Protein AF-A0A929NZW5-F1 (afdb_monomer_lite)

Structure (mmCIF, N/CA/C/O backbone):
data_AF-A0A929NZW5-F1
#
_entry.id   AF-A0A929NZW5-F1
#
loop_
_atom_site.group_PDB
_atom_site.id
_atom_site.type_symbol
_atom_site.label_atom_id
_atom_site.label_alt_id
_atom_site.label_comp_id
_atom_site.label_asym_id
_atom_site.label_entity_id
_atom_site.label_seq_id
_atom_site.pdbx_PDB_ins_code
_atom_site.Cartn_x
_atom_site.Cartn_y
_atom_site.Cartn_z
_atom_site.occupancy
_atom_site.B_iso_or_equiv
_atom_site.auth_seq_id
_atom_site.auth_comp_id
_atom_site.auth_asym_id
_atom_site.auth_atom_id
_atom_site.pdbx_PDB_model_num
ATOM 1 N N . MET A 1 1 ? 7.108 18.824 -21.934 1.00 35.28 1 MET A N 1
ATOM 2 C CA . MET A 1 1 ? 7.268 17.358 -21.932 1.00 35.28 1 MET A CA 1
ATOM 3 C C . MET A 1 1 ? 6.186 16.864 -21.001 1.00 35.28 1 MET A C 1
ATOM 5 O O . MET A 1 1 ? 6.108 17.395 -19.902 1.00 35.28 1 MET A O 1
ATOM 9 N N . LEU A 1 2 ? 5.234 16.103 -21.536 1.00 35.66 2 LEU A N 1
ATOM 10 C CA . LEU A 1 2 ? 3.964 15.790 -20.879 1.00 35.66 2 LEU A CA 1
ATOM 11 C C . LEU A 1 2 ? 4.253 15.133 -19.526 1.00 35.66 2 LEU A C 1
ATOM 13 O O . LEU A 1 2 ? 5.072 14.223 -19.468 1.00 35.66 2 LEU A O 1
ATOM 17 N N . ALA A 1 3 ? 3.644 15.655 -18.462 1.00 41.84 3 ALA A N 1
ATOM 18 C CA . ALA A 1 3 ? 3.586 14.976 -17.179 1.00 41.84 3 ALA A CA 1
ATOM 19 C C . ALA A 1 3 ? 2.801 13.684 -17.422 1.00 41.84 3 ALA A C 1
ATOM 21 O O . ALA A 1 3 ? 1.579 13.719 -17.553 1.00 41.84 3 ALA A O 1
ATOM 22 N N . GLU A 1 4 ? 3.507 12.582 -17.657 1.00 52.50 4 GLU A N 1
ATOM 23 C CA . GLU A 1 4 ? 2.882 11.268 -17.671 1.00 52.50 4 GLU A CA 1
ATOM 24 C C . GLU A 1 4 ? 2.383 11.030 -16.252 1.00 52.50 4 GLU A C 1
ATOM 26 O O . GLU A 1 4 ? 3.175 11.063 -15.310 1.00 52.50 4 GLU A O 1
ATOM 31 N N . ALA A 1 5 ? 1.064 10.880 -16.111 1.00 59.34 5 ALA A N 1
ATOM 32 C CA . ALA A 1 5 ? 0.459 10.443 -14.865 1.00 59.34 5 ALA A CA 1
ATOM 33 C C . ALA A 1 5 ? 1.221 9.202 -14.400 1.00 59.34 5 ALA A C 1
ATOM 35 O O . ALA A 1 5 ? 1.377 8.245 -15.169 1.00 59.34 5 ALA A O 1
ATOM 36 N N . GLY A 1 6 ? 1.789 9.262 -13.196 1.00 83.62 6 GLY A N 1
ATOM 37 C CA . GLY A 1 6 ? 2.665 8.203 -12.723 1.00 83.62 6 GLY A CA 1
ATOM 38 C C . GLY A 1 6 ? 1.869 6.911 -12.624 1.00 83.62 6 GLY A C 1
ATOM 39 O O . GLY A 1 6 ? 0.816 6.875 -11.996 1.00 83.62 6 GLY A O 1
ATOM 40 N N . VAL A 1 7 ? 2.342 5.836 -13.239 1.00 92.00 7 VAL A N 1
ATOM 41 C CA . VAL A 1 7 ? 1.719 4.529 -13.057 1.00 92.00 7 VAL A CA 1
ATOM 42 C C . VAL A 1 7 ? 2.611 3.671 -12.179 1.00 92.00 7 VAL A C 1
ATOM 44 O O . VAL A 1 7 ? 3.793 3.476 -12.465 1.00 92.00 7 VAL A O 1
ATOM 47 N N . LEU A 1 8 ? 2.029 3.141 -11.107 1.00 93.88 8 LEU A N 1
ATOM 48 C CA . LEU A 1 8 ? 2.655 2.149 -10.249 1.00 93.88 8 LEU A CA 1
ATOM 49 C C . LEU A 1 8 ? 2.097 0.760 -10.549 1.00 93.88 8 LEU A C 1
ATOM 51 O O . LEU A 1 8 ? 0.929 0.584 -10.870 1.00 93.88 8 LEU A O 1
ATOM 55 N N . ASN A 1 9 ? 2.924 -0.260 -10.385 1.00 95.38 9 ASN A N 1
ATOM 56 C CA . ASN A 1 9 ? 2.536 -1.654 -10.486 1.00 95.38 9 ASN A CA 1
ATOM 57 C C . ASN A 1 9 ? 2.833 -2.374 -9.177 1.00 95.38 9 ASN A C 1
ATOM 59 O O . ASN A 1 9 ? 3.911 -2.225 -8.604 1.00 95.38 9 ASN A O 1
ATOM 63 N N . ARG A 1 10 ? 1.899 -3.210 -8.723 1.00 96.00 10 ARG A N 1
ATOM 64 C CA . ARG A 1 10 ? 2.150 -4.155 -7.632 1.00 96.00 10 ARG A CA 1
ATOM 65 C C . ARG A 1 10 ? 3.123 -5.232 -8.077 1.00 96.00 10 ARG A C 1
ATOM 67 O O . ARG A 1 10 ? 2.961 -5.819 -9.149 1.00 96.00 10 ARG A O 1
ATOM 74 N N . HIS A 1 11 ? 4.071 -5.564 -7.209 1.00 94.75 11 HIS A N 1
ATOM 75 C CA . HIS A 1 11 ? 4.968 -6.685 -7.428 1.00 94.75 11 HIS A CA 1
ATOM 76 C C . HIS A 1 11 ? 4.161 -7.981 -7.631 1.00 94.75 11 HIS A C 1
ATOM 78 O O . HIS A 1 11 ? 3.304 -8.296 -6.801 1.00 94.75 11 HIS A O 1
ATOM 84 N N . PRO A 1 12 ? 4.408 -8.771 -8.697 1.00 92.38 12 PRO A N 1
ATOM 85 C CA . PRO A 1 12 ? 3.595 -9.950 -9.009 1.00 92.38 12 PRO A CA 1
ATOM 86 C C . PRO A 1 12 ? 3.562 -11.011 -7.903 1.00 92.38 12 PRO A C 1
ATOM 88 O O . PRO A 1 12 ? 2.585 -11.754 -7.794 1.00 92.38 12 PRO A O 1
ATOM 91 N N . ALA A 1 13 ? 4.630 -11.090 -7.103 1.00 93.81 13 ALA A N 1
ATOM 92 C CA . ALA A 1 13 ? 4.720 -12.001 -5.965 1.00 93.81 13 ALA A CA 1
ATOM 93 C C . ALA A 1 13 ? 4.051 -11.459 -4.693 1.00 93.81 13 ALA A C 1
ATOM 95 O O . ALA A 1 13 ? 3.773 -12.250 -3.793 1.00 93.81 13 ALA A O 1
ATOM 96 N N . SER A 1 14 ? 3.780 -10.151 -4.624 1.00 94.44 14 SER A N 1
ATOM 97 C CA . SER A 1 14 ? 3.191 -9.543 -3.438 1.00 94.44 14 SER A CA 1
ATOM 98 C C . SER A 1 14 ? 1.670 -9.643 -3.445 1.00 94.44 14 SER A C 1
ATOM 100 O O . SER A 1 14 ? 0.991 -9.369 -4.442 1.00 94.44 14 SER A O 1
ATOM 102 N N . ARG A 1 15 ? 1.110 -10.056 -2.310 1.00 96.12 15 ARG A N 1
ATOM 103 C CA . ARG A 1 15 ? -0.327 -10.258 -2.121 1.00 96.12 15 ARG A CA 1
ATOM 104 C C . ARG A 1 15 ? -0.902 -9.093 -1.343 1.00 96.12 15 ARG A C 1
ATOM 106 O O . ARG A 1 15 ? -0.598 -8.935 -0.171 1.00 96.12 15 ARG A O 1
ATOM 113 N N . PHE A 1 16 ? -1.757 -8.335 -2.017 1.00 97.25 16 PHE A N 1
ATOM 114 C CA . PHE A 1 16 ? -2.483 -7.208 -1.454 1.00 97.25 16 PHE A CA 1
ATOM 115 C C . PHE A 1 16 ? -3.936 -7.623 -1.247 1.00 97.25 16 PHE A C 1
ATOM 117 O O . PHE A 1 16 ? -4.575 -8.127 -2.178 1.00 97.25 16 PHE A O 1
ATOM 124 N N . ALA A 1 17 ? -4.444 -7.419 -0.042 1.00 97.44 17 ALA A N 1
ATOM 125 C CA . ALA A 1 17 ? -5.847 -7.586 0.306 1.00 97.44 17 ALA A CA 1
ATOM 126 C C . ALA A 1 17 ? -6.220 -6.538 1.351 1.00 97.44 17 ALA A C 1
ATOM 128 O O . ALA A 1 17 ? -5.357 -6.086 2.087 1.00 97.44 17 ALA A O 1
ATOM 129 N N . PHE A 1 18 ? -7.492 -6.175 1.461 1.00 98.00 18 PHE A N 1
ATOM 130 C CA . PHE A 1 18 ? -7.941 -5.303 2.541 1.00 98.00 18 PHE A CA 1
ATOM 131 C C . PHE A 1 18 ? -9.252 -5.805 3.132 1.00 98.00 18 PHE A C 1
ATOM 133 O O . PHE A 1 18 ? -10.041 -6.471 2.455 1.00 98.00 18 PHE A O 1
ATOM 140 N N . ALA A 1 19 ? -9.483 -5.466 4.393 1.00 97.25 19 ALA A N 1
ATOM 141 C CA . ALA A 1 19 ? -10.739 -5.684 5.086 1.00 97.25 19 ALA A CA 1
ATOM 142 C C . ALA A 1 19 ? -11.183 -4.371 5.729 1.00 97.25 19 ALA A C 1
ATOM 144 O O . ALA A 1 19 ? -10.396 -3.688 6.376 1.00 97.25 19 ALA A O 1
ATOM 145 N N . LYS A 1 20 ? -12.459 -4.031 5.560 1.00 96.75 20 LYS A N 1
ATOM 146 C CA . LYS A 1 20 ? -13.077 -2.862 6.183 1.00 96.75 20 LYS A CA 1
ATOM 147 C C . LYS A 1 20 ? -14.140 -3.322 7.168 1.00 96.75 20 LYS A C 1
ATOM 149 O O . LYS A 1 20 ? -15.016 -4.103 6.793 1.00 96.75 20 LYS A O 1
ATOM 154 N N . ASN A 1 21 ? -14.080 -2.818 8.395 1.00 93.38 21 ASN A N 1
ATOM 155 C CA . ASN A 1 21 ? -15.144 -2.961 9.384 1.00 93.38 21 ASN A CA 1
ATOM 156 C C . ASN A 1 21 ? -15.745 -1.574 9.710 1.00 93.38 21 ASN A C 1
ATOM 158 O O . ASN A 1 21 ? -15.557 -0.617 8.956 1.00 93.38 21 ASN A O 1
ATOM 162 N N . SER A 1 22 ? -16.558 -1.478 10.764 1.00 92.88 22 SER A N 1
ATOM 163 C CA . SER A 1 22 ? -17.209 -0.224 11.169 1.00 92.88 22 SER A CA 1
ATOM 164 C C . SER A 1 22 ? -16.267 0.801 11.804 1.00 92.88 22 SER A C 1
ATOM 166 O O . SER A 1 22 ? -16.625 1.973 11.857 1.00 92.88 22 SER A O 1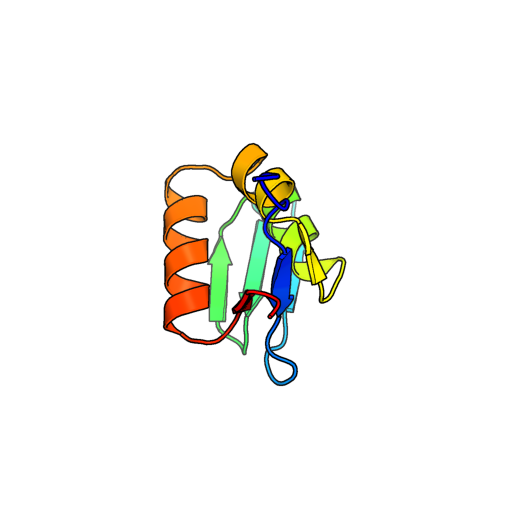
ATOM 168 N N . GLU A 1 23 ? -15.114 0.366 12.305 1.00 92.12 23 GLU A N 1
ATOM 169 C CA . GLU A 1 23 ? -14.167 1.172 13.080 1.00 92.12 23 GLU A CA 1
ATOM 170 C C . GLU A 1 23 ? -12.942 1.558 12.246 1.00 92.12 23 GLU A C 1
ATOM 172 O O . GLU A 1 23 ? -12.565 2.725 12.236 1.00 92.12 23 GLU A O 1
ATOM 177 N N . ASN A 1 24 ? -12.367 0.612 11.498 1.00 95.69 24 ASN A N 1
ATOM 178 C CA . ASN A 1 24 ? -11.155 0.827 10.715 1.00 95.69 24 ASN A CA 1
ATOM 179 C C . ASN A 1 24 ? -11.111 0.020 9.404 1.00 95.69 24 ASN A C 1
ATOM 181 O O . ASN A 1 24 ? -11.976 -0.811 9.092 1.00 95.69 24 ASN A O 1
ATOM 185 N N . THR A 1 25 ? -10.092 0.316 8.592 1.00 98.12 25 THR A N 1
ATOM 186 C CA . THR A 1 25 ? -9.722 -0.481 7.418 1.00 98.12 25 THR A CA 1
ATOM 187 C C . THR A 1 25 ? -8.297 -0.984 7.585 1.00 98.12 25 THR A C 1
ATOM 189 O O . THR A 1 25 ? -7.384 -0.201 7.819 1.00 98.12 25 THR A O 1
ATOM 192 N N . LEU A 1 26 ? -8.121 -2.295 7.438 1.00 98.00 26 LEU A N 1
ATOM 193 C CA . LEU A 1 26 ? -6.821 -2.951 7.469 1.00 98.00 26 LEU A CA 1
ATOM 194 C C . LEU A 1 26 ? -6.429 -3.374 6.058 1.00 98.00 26 LEU A C 1
ATOM 196 O O . LEU A 1 26 ? -7.193 -4.057 5.366 1.00 98.00 26 LEU A O 1
ATOM 200 N N . LEU A 1 27 ? -5.233 -2.981 5.645 1.00 98.25 27 LEU A N 1
ATOM 201 C CA . LEU A 1 27 ? -4.562 -3.432 4.438 1.00 98.25 27 LEU A CA 1
ATOM 202 C C . LEU A 1 27 ? -3.543 -4.504 4.816 1.00 98.25 27 LEU A C 1
ATOM 204 O O . LEU A 1 27 ? -2.745 -4.315 5.722 1.00 98.25 27 LEU A O 1
ATOM 208 N N . PHE A 1 28 ? -3.556 -5.613 4.091 1.00 97.94 28 PHE A N 1
ATOM 209 C CA . PHE A 1 28 ? -2.640 -6.729 4.263 1.00 97.94 28 PHE A CA 1
ATOM 210 C C . PHE A 1 28 ? -1.713 -6.823 3.056 1.00 97.94 28 PHE A C 1
ATOM 212 O O . PHE A 1 28 ? -2.192 -6.971 1.924 1.00 97.94 28 PHE A O 1
ATOM 219 N N . ILE A 1 29 ? -0.401 -6.786 3.294 1.00 97.56 29 ILE A N 1
ATOM 220 C CA . ILE A 1 29 ? 0.624 -6.967 2.260 1.00 97.56 29 ILE A CA 1
ATOM 221 C C . ILE A 1 29 ? 1.592 -8.046 2.723 1.00 97.56 29 ILE A C 1
ATOM 223 O O . ILE A 1 29 ? 2.285 -7.898 3.721 1.00 97.56 29 ILE A O 1
ATOM 227 N N . ASP A 1 30 ? 1.621 -9.166 2.003 1.00 95.81 30 ASP A N 1
ATOM 228 C CA . ASP A 1 30 ? 2.518 -10.300 2.284 1.00 95.81 30 ASP A CA 1
ATOM 229 C C . ASP A 1 30 ? 2.432 -10.875 3.712 1.00 95.81 30 ASP A C 1
ATOM 231 O O . ASP A 1 30 ? 3.325 -11.594 4.152 1.00 95.81 30 ASP A O 1
ATOM 235 N N . GLY A 1 31 ? 1.307 -10.644 4.395 1.00 93.00 31 GLY A N 1
ATOM 236 C CA . GLY A 1 31 ? 1.029 -11.147 5.742 1.00 93.00 31 GLY A CA 1
ATOM 237 C C . GLY A 1 31 ? 1.208 -10.115 6.856 1.00 93.00 31 GLY A C 1
ATOM 238 O O . GLY A 1 31 ? 0.836 -10.420 7.984 1.00 93.00 31 GLY A O 1
ATOM 239 N N . GLU A 1 32 ? 1.719 -8.923 6.547 1.00 96.12 32 GLU A N 1
ATOM 240 C CA . GLU A 1 32 ? 1.736 -7.773 7.458 1.00 96.12 32 GLU A CA 1
ATOM 241 C C . GLU A 1 32 ? 0.447 -6.961 7.306 1.00 96.12 32 GLU A C 1
ATOM 243 O O . GLU A 1 32 ? -0.083 -6.869 6.195 1.00 96.12 32 GLU A O 1
ATOM 248 N N . ASP A 1 33 ? -0.062 -6.403 8.407 1.00 96.19 33 ASP A N 1
ATOM 249 C CA . ASP A 1 33 ? -1.261 -5.570 8.447 1.00 96.19 33 ASP A CA 1
ATOM 250 C C . ASP A 1 33 ? -0.955 -4.106 8.780 1.00 96.19 33 ASP A C 1
ATOM 252 O O . ASP A 1 33 ? -0.124 -3.798 9.633 1.00 96.19 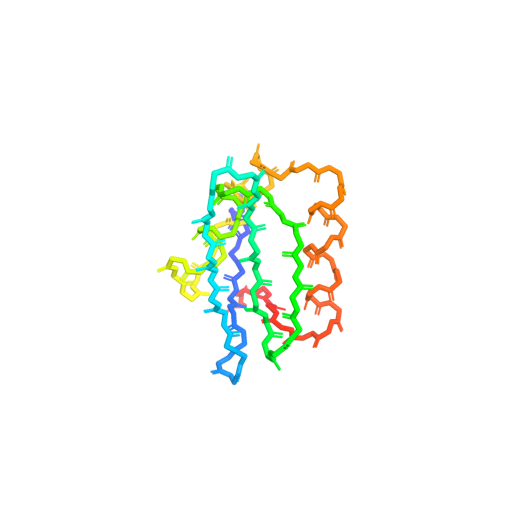33 ASP A O 1
ATOM 256 N N . TYR A 1 34 ? -1.655 -3.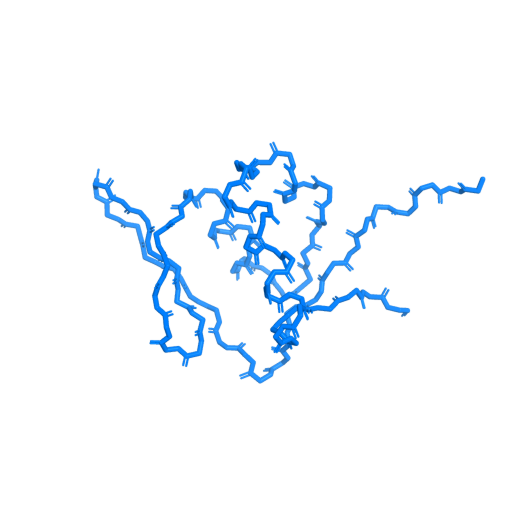205 8.094 1.00 96.88 34 TYR A N 1
ATOM 257 C CA . TYR A 1 34 ? -1.519 -1.758 8.228 1.00 96.88 34 TYR A CA 1
ATOM 258 C C . TYR A 1 34 ? -2.908 -1.131 8.309 1.00 96.88 34 TYR A C 1
ATOM 260 O O . TYR A 1 34 ? -3.780 -1.440 7.492 1.00 96.88 34 TYR A O 1
ATOM 268 N N . GLU A 1 35 ? -3.125 -0.245 9.277 1.00 97.44 35 GLU A N 1
ATOM 269 C CA . GLU A 1 35 ? -4.346 0.556 9.338 1.00 97.44 35 GLU A CA 1
ATOM 270 C C . GLU A 1 35 ? -4.222 1.747 8.389 1.00 97.44 35 GLU A C 1
ATOM 272 O O . GLU A 1 35 ? -3.263 2.508 8.471 1.00 97.44 35 GLU A O 1
ATOM 277 N N . VAL A 1 36 ? -5.171 1.871 7.463 1.00 97.88 36 VAL A N 1
ATOM 278 C CA . VAL A 1 36 ? -5.159 2.881 6.395 1.00 97.88 36 VAL A CA 1
ATOM 279 C C . VAL A 1 36 ? -6.579 3.355 6.084 1.00 97.88 36 VAL A C 1
ATOM 281 O O . VAL A 1 36 ? -7.577 2.754 6.497 1.00 97.88 36 VAL A O 1
ATOM 284 N N . GLY A 1 37 ? -6.694 4.407 5.285 1.00 97.81 37 GLY A N 1
ATOM 285 C CA . GLY A 1 37 ? -7.932 4.881 4.699 1.00 97.81 37 GLY A CA 1
ATOM 286 C C . GLY A 1 37 ? -8.590 3.847 3.780 1.00 97.81 37 GLY A C 1
ATOM 287 O O . GLY A 1 37 ? -7.960 3.097 3.030 1.00 97.81 37 GLY A O 1
ATOM 288 N N . ALA A 1 38 ? -9.924 3.821 3.801 1.00 97.50 38 ALA A N 1
ATOM 289 C CA . ALA A 1 38 ? -10.700 2.847 3.036 1.00 97.50 38 ALA A CA 1
ATOM 290 C C . ALA A 1 38 ? -10.525 2.981 1.515 1.00 97.50 38 ALA A C 1
ATOM 292 O O . ALA A 1 38 ? -10.442 1.972 0.810 1.00 97.50 38 ALA A O 1
ATOM 293 N N . GLU A 1 39 ? -10.506 4.212 0.996 1.00 97.25 39 GLU A N 1
ATOM 294 C CA . GLU A 1 39 ? -10.331 4.439 -0.441 1.00 97.25 39 GLU A CA 1
ATOM 295 C C . GLU A 1 39 ? -8.886 4.182 -0.875 1.00 97.25 39 GLU A C 1
ATOM 297 O O . GLU A 1 39 ? -8.687 3.607 -1.945 1.00 97.25 39 GLU A O 1
ATOM 302 N N . PHE A 1 40 ? -7.904 4.472 -0.018 1.00 97.75 40 PHE A N 1
ATOM 303 C CA . PHE A 1 40 ? -6.497 4.156 -0.249 1.00 97.75 40 PHE A CA 1
ATOM 304 C C . PHE A 1 40 ? -6.261 2.641 -0.365 1.00 97.75 40 PHE A C 1
ATOM 306 O O . PHE A 1 40 ? -5.770 2.152 -1.388 1.00 97.75 40 PHE A O 1
ATOM 313 N N . ALA A 1 41 ? -6.722 1.858 0.621 1.00 97.94 41 ALA A N 1
ATOM 314 C CA . ALA A 1 41 ? -6.611 0.395 0.603 1.00 97.94 41 ALA A CA 1
ATOM 315 C C . ALA A 1 41 ? -7.260 -0.221 -0.645 1.00 97.94 41 ALA A C 1
ATOM 317 O O . ALA A 1 41 ? -6.727 -1.132 -1.290 1.00 97.94 41 ALA A O 1
ATOM 318 N N . LYS A 1 42 ? -8.434 0.304 -1.001 1.00 97.19 42 LYS A N 1
ATOM 319 C CA . LYS A 1 42 ? -9.187 -0.112 -2.177 1.00 97.19 42 LYS A CA 1
ATOM 320 C C . LYS A 1 42 ? -8.453 0.243 -3.464 1.00 97.19 42 LYS A C 1
ATOM 322 O O . LYS A 1 42 ? -8.401 -0.615 -4.341 1.00 97.19 42 LYS A O 1
ATOM 327 N N . ALA A 1 43 ? -7.880 1.441 -3.590 1.00 96.44 43 ALA A N 1
ATOM 328 C CA . ALA A 1 43 ? -7.101 1.848 -4.758 1.00 96.44 43 ALA A CA 1
ATOM 329 C C . ALA A 1 43 ? -5.902 0.913 -4.984 1.00 96.44 43 ALA A C 1
ATOM 331 O O . ALA A 1 43 ? -5.761 0.369 -6.081 1.00 96.44 43 ALA A O 1
ATOM 332 N N . LEU A 1 44 ? -5.135 0.611 -3.929 1.00 96.25 44 LEU A N 1
ATOM 333 C CA . LEU A 1 44 ? -4.007 -0.328 -3.991 1.00 96.25 44 LEU A CA 1
ATOM 334 C C . LEU A 1 44 ? -4.425 -1.755 -4.386 1.00 96.25 44 LEU A C 1
ATOM 336 O O . LEU A 1 44 ? -3.712 -2.441 -5.121 1.00 96.25 44 LEU A O 1
ATOM 340 N N . CYS A 1 45 ? -5.578 -2.234 -3.910 1.00 96.19 45 CYS A N 1
ATOM 341 C CA . CYS A 1 45 ? -6.000 -3.620 -4.135 1.00 96.19 45 CYS A CA 1
ATOM 342 C C . CYS A 1 45 ? -6.786 -3.837 -5.436 1.00 96.19 45 CYS A C 1
ATOM 344 O O . CYS A 1 45 ? -6.770 -4.946 -5.980 1.00 96.19 45 CYS A O 1
ATOM 346 N N . ARG A 1 46 ? -7.498 -2.814 -5.931 1.00 94.44 46 ARG A N 1
ATOM 347 C CA . ARG A 1 46 ? -8.488 -2.945 -7.018 1.00 94.44 46 ARG A CA 1
ATOM 348 C C . ARG A 1 46 ? -7.885 -3.483 -8.308 1.00 94.44 46 ARG A C 1
ATOM 350 O O . ARG A 1 46 ? -8.508 -4.306 -8.976 1.00 94.44 46 ARG A O 1
ATOM 357 N N . GLN A 1 47 ? -6.701 -3.003 -8.669 1.00 92.25 47 GLN A N 1
ATOM 358 C CA . GLN A 1 47 ? -5.982 -3.403 -9.874 1.00 92.25 47 GLN A CA 1
ATOM 359 C C . GLN A 1 47 ? -4.510 -3.658 -9.541 1.00 92.25 47 GLN A C 1
ATOM 361 O O . GLN A 1 47 ? -4.060 -3.420 -8.421 1.00 92.25 47 GLN A O 1
ATOM 366 N N . ARG A 1 48 ? -3.772 -4.295 -10.456 1.00 91.62 48 ARG A N 1
ATOM 367 C CA . ARG A 1 48 ? -2.313 -4.450 -10.300 1.00 91.62 48 ARG A CA 1
ATOM 368 C C . ARG A 1 48 ? -1.579 -3.173 -10.679 1.00 91.62 48 ARG A C 1
ATOM 370 O O . ARG A 1 48 ? -0.614 -2.834 -10.009 1.00 91.62 48 ARG A O 1
ATOM 377 N N . GLN A 1 49 ? -2.068 -2.515 -11.721 1.00 94.56 49 GLN A N 1
ATOM 378 C CA . GLN A 1 49 ? -1.670 -1.185 -12.135 1.00 94.56 49 GLN A CA 1
ATOM 379 C C . GLN A 1 49 ? -2.458 -0.171 -11.299 1.00 94.56 49 GLN A C 1
ATOM 381 O O . GLN A 1 49 ? -3.658 -0.351 -11.081 1.00 94.56 49 GLN A O 1
ATOM 386 N N . ILE A 1 50 ? -1.775 0.834 -10.782 1.00 94.50 50 ILE A N 1
ATOM 387 C CA . ILE A 1 50 ? -2.283 1.828 -9.849 1.00 94.50 50 ILE A CA 1
ATOM 388 C C . ILE A 1 50 ? -1.947 3.195 -10.437 1.00 94.50 50 ILE A C 1
ATOM 390 O O . ILE A 1 50 ? -0.798 3.459 -10.785 1.00 94.50 50 ILE A O 1
ATOM 394 N N . 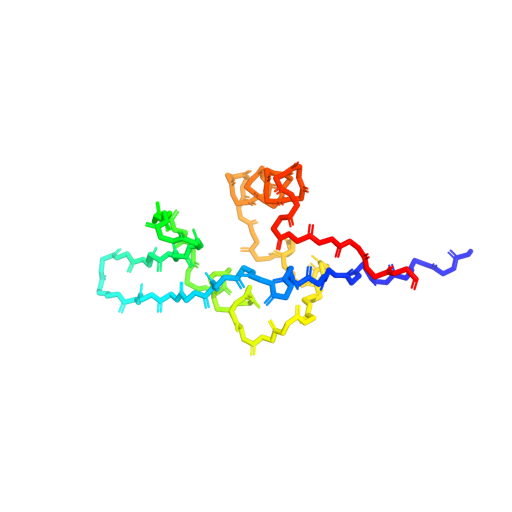ASP A 1 51 ? -2.957 4.046 -10.546 1.00 93.81 51 ASP A N 1
ATOM 395 C CA . ASP A 1 51 ? -2.794 5.453 -10.901 1.00 93.81 51 ASP A CA 1
ATOM 396 C C . ASP A 1 51 ? -2.199 6.195 -9.694 1.00 93.81 51 ASP A C 1
ATOM 398 O O . ASP A 1 51 ? -2.830 6.254 -8.636 1.00 93.81 51 ASP A O 1
ATOM 402 N N . LEU A 1 52 ? -0.959 6.679 -9.818 1.00 93.44 52 LEU A N 1
ATOM 403 C CA . LEU A 1 52 ? -0.242 7.345 -8.731 1.00 93.44 52 LEU A CA 1
ATOM 404 C C . LEU A 1 52 ? -0.872 8.687 -8.384 1.00 93.44 52 LEU A C 1
ATOM 406 O O . LEU A 1 52 ? -0.958 9.007 -7.204 1.00 93.44 52 LEU A O 1
ATOM 410 N N . ASP A 1 53 ? -1.312 9.454 -9.378 1.00 93.25 53 ASP A N 1
ATOM 411 C CA . ASP A 1 53 ? -1.874 10.781 -9.136 1.00 93.25 53 ASP A CA 1
ATOM 412 C C . ASP A 1 53 ? -3.180 10.635 -8.351 1.00 93.25 53 ASP A C 1
ATOM 414 O O . ASP A 1 53 ? -3.352 11.254 -7.300 1.00 93.25 53 ASP A O 1
ATOM 418 N N . ALA A 1 54 ? -4.046 9.710 -8.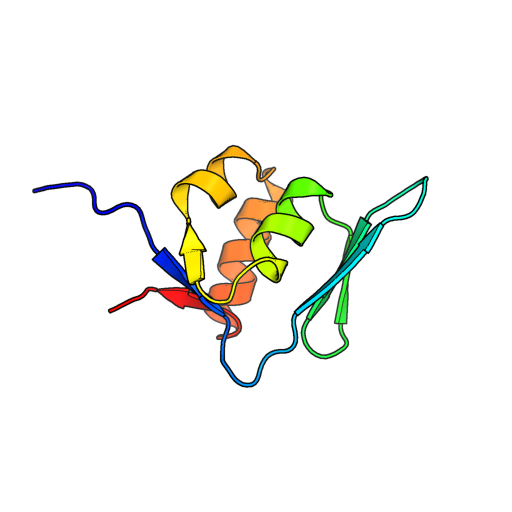778 1.00 93.50 54 ALA A N 1
ATOM 419 C CA . ALA A 1 54 ? -5.276 9.396 -8.057 1.00 93.50 54 ALA A CA 1
ATOM 420 C C . ALA A 1 54 ? -5.019 8.805 -6.658 1.00 93.50 54 ALA A C 1
ATOM 422 O O . ALA A 1 54 ? -5.817 9.024 -5.748 1.00 93.50 54 ALA A O 1
ATOM 423 N N . LEU A 1 55 ? -3.933 8.041 -6.476 1.00 95.25 55 LEU A N 1
ATOM 424 C CA . LEU A 1 55 ? -3.550 7.499 -5.171 1.00 95.25 55 LEU A CA 1
ATOM 425 C C . LEU A 1 55 ? -3.047 8.602 -4.226 1.00 95.25 55 LEU A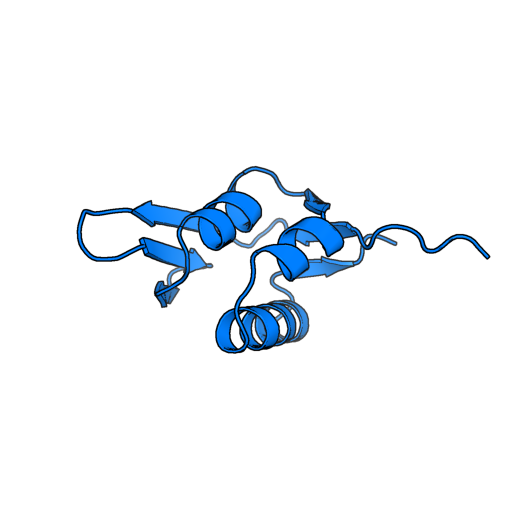 C 1
ATOM 427 O O . LEU A 1 55 ? -3.422 8.601 -3.059 1.00 95.25 55 LEU A O 1
ATOM 431 N N . ILE A 1 56 ? -2.238 9.541 -4.725 1.00 94.81 56 ILE A N 1
ATOM 432 C CA . ILE A 1 56 ? -1.724 10.687 -3.962 1.00 94.81 56 ILE A CA 1
ATOM 433 C C . ILE A 1 56 ? -2.864 11.623 -3.552 1.00 94.81 56 ILE A C 1
ATOM 435 O O . ILE A 1 56 ? -2.869 12.109 -2.428 1.00 94.81 56 ILE A O 1
ATOM 439 N N . GLU A 1 57 ? -3.843 11.865 -4.429 1.00 95.88 57 GLU A N 1
ATOM 440 C CA . GLU A 1 57 ? -4.978 12.753 -4.133 1.00 95.88 57 GLU A CA 1
ATOM 441 C C . GLU A 1 57 ? -5.835 12.286 -2.947 1.00 95.88 57 GLU A C 1
ATOM 443 O O . GLU A 1 57 ? -6.464 13.112 -2.282 1.00 95.88 57 GLU A O 1
ATOM 448 N N . ILE A 1 58 ? -5.892 10.975 -2.700 1.00 96.62 58 ILE A N 1
ATOM 449 C CA . ILE A 1 58 ? -6.695 10.384 -1.620 1.00 96.62 58 ILE A CA 1
ATOM 450 C C . ILE A 1 58 ? -5.875 10.011 -0.384 1.00 96.62 58 ILE A C 1
ATOM 452 O O . ILE A 1 58 ? -6.485 9.629 0.614 1.00 96.62 58 ILE A O 1
ATOM 456 N N . ALA A 1 59 ? -4.545 10.073 -0.472 1.00 97.19 59 ALA A N 1
ATOM 457 C CA . ALA A 1 59 ? -3.640 9.691 0.600 1.00 97.19 59 ALA A CA 1
ATOM 458 C C . ALA A 1 59 ? -3.475 10.823 1.623 1.00 97.19 59 ALA A C 1
ATOM 460 O O . ALA A 1 59 ? -3.366 11.995 1.251 1.00 97.19 59 ALA A O 1
ATOM 461 N N . ASP A 1 60 ? -3.416 10.475 2.905 1.00 97.44 60 ASP A N 1
ATOM 462 C CA . ASP A 1 60 ? -2.902 11.375 3.941 1.00 97.44 60 ASP A CA 1
ATOM 463 C C . ASP A 1 60 ? -1.361 11.346 4.041 1.00 97.44 60 ASP A C 1
ATOM 465 O O . ASP A 1 60 ? -0.682 10.640 3.294 1.00 97.44 60 ASP A O 1
ATOM 469 N N . ASP A 1 61 ? -0.785 12.147 4.944 1.00 97.38 61 ASP A N 1
ATOM 470 C CA . ASP A 1 61 ? 0.674 12.262 5.091 1.00 97.38 61 ASP A CA 1
ATOM 471 C C . ASP A 1 61 ? 1.345 10.925 5.476 1.00 97.38 61 ASP A C 1
ATOM 473 O O . ASP A 1 61 ? 2.448 10.632 4.999 1.00 97.38 61 ASP A O 1
ATOM 477 N N . ASP A 1 62 ? 0.681 10.100 6.294 1.00 97.44 62 ASP A N 1
ATOM 478 C CA . ASP A 1 62 ? 1.194 8.791 6.712 1.00 97.44 62 ASP A CA 1
ATOM 479 C C . ASP A 1 62 ? 1.116 7.793 5.544 1.00 97.44 62 ASP A C 1
ATOM 481 O O . ASP A 1 62 ? 2.061 7.045 5.280 1.00 97.44 62 ASP A O 1
ATOM 485 N N . GLU A 1 63 ? 0.031 7.828 4.773 1.00 98.12 63 GLU A N 1
ATOM 486 C CA . GLU A 1 63 ? -0.156 7.012 3.574 1.00 98.12 63 GLU A CA 1
ATOM 487 C C . GLU A 1 63 ? 0.813 7.392 2.447 1.00 98.12 63 GLU A C 1
ATOM 489 O O . GLU A 1 63 ? 1.338 6.510 1.762 1.00 98.12 63 GLU A O 1
ATOM 494 N N . LEU A 1 64 ? 1.121 8.679 2.269 1.00 97.31 64 LEU A N 1
ATOM 495 C CA . LEU A 1 64 ? 2.142 9.137 1.321 1.00 97.31 64 LEU A CA 1
ATOM 496 C C . LEU A 1 64 ? 3.524 8.586 1.681 1.00 97.31 64 LEU A C 1
ATOM 498 O O . LEU A 1 64 ? 4.247 8.087 0.811 1.00 97.31 64 LEU A O 1
ATOM 502 N N . GLN A 1 65 ? 3.879 8.630 2.966 1.00 97.50 65 GLN A N 1
ATOM 503 C CA . GLN A 1 65 ? 5.112 8.028 3.459 1.00 97.50 65 GLN A CA 1
ATOM 504 C C . GLN A 1 65 ? 5.102 6.506 3.256 1.00 97.50 65 GLN A C 1
ATOM 506 O O . GLN A 1 65 ? 6.100 5.926 2.816 1.00 97.50 65 GLN A O 1
ATOM 511 N N . PHE A 1 66 ? 3.958 5.863 3.470 1.00 97.75 66 PHE A N 1
ATOM 512 C CA . PHE A 1 66 ? 3.794 4.433 3.261 1.00 97.75 66 PHE A CA 1
ATOM 513 C C . PHE A 1 66 ? 3.959 4.016 1.787 1.00 97.75 66 PHE A C 1
ATOM 515 O O . PHE A 1 66 ? 4.593 2.998 1.510 1.00 97.75 66 PHE A O 1
ATOM 522 N N . ILE A 1 67 ? 3.501 4.811 0.809 1.00 96.75 67 ILE A N 1
ATOM 523 C CA . ILE A 1 67 ? 3.783 4.558 -0.623 1.00 96.75 67 ILE A CA 1
ATOM 524 C C . ILE A 1 67 ? 5.299 4.485 -0.869 1.00 96.75 67 ILE A C 1
ATOM 526 O O . ILE A 1 67 ? 5.778 3.580 -1.561 1.00 96.75 67 ILE A O 1
ATOM 530 N N . ILE A 1 68 ? 6.064 5.420 -0.296 1.00 96.44 68 ILE A N 1
ATOM 531 C CA . ILE A 1 68 ? 7.528 5.462 -0.431 1.00 96.44 68 ILE A CA 1
ATOM 532 C C . ILE A 1 68 ? 8.155 4.206 0.187 1.00 96.44 68 ILE A C 1
ATOM 534 O O . ILE A 1 68 ? 9.073 3.617 -0.389 1.00 96.44 68 ILE A O 1
ATOM 538 N N . GLU A 1 69 ? 7.652 3.758 1.335 1.00 97.25 69 GLU A N 1
ATOM 539 C CA . GLU A 1 69 ? 8.106 2.529 1.988 1.00 97.25 69 GLU A CA 1
ATOM 540 C C . GLU A 1 69 ? 7.830 1.288 1.139 1.00 97.25 69 GLU A C 1
ATOM 542 O O . GLU A 1 69 ? 8.741 0.488 0.916 1.00 97.25 69 GLU A O 1
ATOM 547 N N . LEU A 1 70 ? 6.621 1.155 0.591 1.00 96.75 70 LEU A N 1
ATOM 548 C CA . LEU A 1 70 ? 6.264 0.056 -0.305 1.00 96.75 70 LEU A CA 1
ATOM 549 C C . LEU A 1 70 ? 7.149 0.019 -1.553 1.00 96.75 70 LEU A C 1
ATOM 551 O O . LEU A 1 70 ? 7.546 -1.065 -1.995 1.00 96.75 70 LEU A O 1
ATOM 555 N N . TYR A 1 71 ? 7.477 1.185 -2.111 1.00 96.00 71 TYR A N 1
ATOM 556 C CA . TYR A 1 71 ? 8.409 1.295 -3.229 1.00 96.00 71 TYR A CA 1
ATOM 557 C C . TYR A 1 71 ? 9.817 0.836 -2.829 1.00 96.00 71 TYR A C 1
ATOM 559 O O . TYR A 1 71 ? 10.404 -0.024 -3.487 1.00 96.00 71 TYR A O 1
ATOM 567 N N . ASN A 1 72 ? 10.339 1.336 -1.705 1.00 95.38 72 ASN A N 1
ATOM 568 C CA . ASN A 1 72 ? 11.666 0.973 -1.199 1.00 95.38 72 ASN A CA 1
ATOM 569 C C . ASN A 1 72 ? 11.785 -0.520 -0.855 1.00 95.38 72 ASN A C 1
ATOM 571 O O . ASN A 1 72 ? 12.853 -1.111 -1.006 1.00 95.38 72 ASN A O 1
ATOM 575 N N . GLN A 1 73 ? 10.690 -1.144 -0.421 1.00 95.56 73 GLN A N 1
ATOM 576 C CA . GLN A 1 73 ? 10.607 -2.580 -0.152 1.00 95.56 73 GLN A CA 1
ATOM 577 C C . GLN A 1 73 ? 10.382 -3.430 -1.415 1.00 95.56 73 GLN A C 1
ATOM 579 O O . GLN A 1 73 ? 10.318 -4.659 -1.327 1.00 95.56 73 GLN A O 1
ATOM 584 N N . GLY A 1 74 ? 10.230 -2.808 -2.587 1.00 95.19 74 GLY A N 1
ATOM 585 C CA . GLY A 1 74 ? 9.977 -3.498 -3.851 1.00 95.19 74 GLY A CA 1
ATOM 586 C C . GLY A 1 74 ? 8.591 -4.143 -3.941 1.00 95.19 74 GLY A C 1
ATOM 587 O O . GLY A 1 74 ? 8.393 -5.052 -4.747 1.00 95.19 74 GLY A O 1
ATOM 588 N N . LYS A 1 75 ? 7.628 -3.705 -3.118 1.00 96.50 75 LYS A N 1
ATOM 589 C CA . LYS A 1 75 ? 6.231 -4.177 -3.150 1.00 96.50 75 LYS A CA 1
ATOM 590 C C . LYS A 1 75 ? 5.442 -3.537 -4.287 1.00 96.50 75 LYS A C 1
ATOM 592 O O . LYS A 1 75 ? 4.509 -4.152 -4.808 1.00 96.50 75 LYS A O 1
ATOM 597 N N . ILE A 1 76 ? 5.823 -2.323 -4.672 1.00 95.94 76 ILE A N 1
ATOM 598 C CA . ILE A 1 76 ? 5.307 -1.583 -5.825 1.00 95.94 76 ILE A CA 1
ATOM 599 C C . ILE A 1 76 ? 6.473 -0.961 -6.604 1.00 95.94 76 ILE A C 1
ATOM 601 O O . ILE A 1 76 ? 7.545 -0.749 -6.044 1.00 95.94 76 ILE A O 1
ATOM 605 N N . TYR A 1 77 ? 6.288 -0.686 -7.893 1.00 94.75 77 TYR A N 1
ATOM 606 C CA . TYR A 1 77 ? 7.323 -0.120 -8.766 1.00 94.75 77 TYR A CA 1
ATOM 607 C C . TYR A 1 77 ? 6.706 0.732 -9.880 1.00 94.75 77 TYR A C 1
ATOM 609 O O . TYR A 1 77 ? 5.569 0.488 -10.272 1.00 94.75 77 TYR A O 1
ATOM 617 N N . PHE A 1 78 ? 7.443 1.715 -10.401 1.00 90.88 78 PHE A N 1
ATOM 618 C CA . PHE A 1 78 ? 6.999 2.501 -11.557 1.00 90.88 78 PHE A CA 1
ATOM 619 C C . PHE A 1 78 ? 6.935 1.644 -12.820 1.00 90.88 78 PHE A C 1
ATOM 621 O O . PHE A 1 78 ? 7.813 0.812 -13.058 1.00 90.88 78 PHE A O 1
ATOM 628 N N . GLU A 1 79 ? 5.899 1.854 -13.629 1.00 82.25 79 GLU A N 1
ATOM 629 C CA . GLU A 1 79 ? 5.871 1.341 -14.995 1.00 82.25 79 GLU A CA 1
ATOM 630 C C . GLU A 1 79 ? 6.967 2.023 -15.825 1.00 82.25 79 GLU A C 1
ATOM 632 O O . GLU A 1 79 ? 7.141 3.239 -15.756 1.00 82.25 79 GLU A O 1
ATOM 637 N N . SER A 1 80 ? 7.746 1.217 -16.544 1.00 62.06 80 SER A N 1
ATOM 638 C CA . SER A 1 80 ? 8.893 1.630 -17.362 1.00 62.06 80 SER A CA 1
ATOM 639 C C . SER A 1 80 ? 8.589 1.550 -18.846 1.00 62.06 80 SER A C 1
ATOM 641 O O . SER A 1 80 ? 7.989 0.512 -19.216 1.00 62.06 80 SER A O 1
#

Secondary structure (DSSP, 8-state):
---PPPEEEE-TT--EEEEE-SS-EEEEETTEEEE--HHHHHHHHH-SEEEHHHHHHH--HHHHHHHHHHHHTTSEEE--

pLDDT: mean 91.89, std 13.18, range [35.28, 98.25]

Radius of gyration: 12.32 Å; chains: 1; bounding box: 29×29×35 Å

Foldseek 3Di:
DDPDQWKKFFDPPWDWDWDDDPPFIWIDIPRDIDTADPVLSCQVHVDRIHRVVVNVVPHDPVRVVVVVVCVVVVRMDTDD

Sequence (80 aa):
MLAEAGVLNRHPASRFAFAKNSENTLLFIDGEDYEVGAEFAKALCRQRQIDLDALIEIADDDELQFIIELYNQGKIYFES